Protein AF-A0A2W5B251-F1 (afdb_monomer)

Solvent-accessible surface area (backbone atoms only — not comparable to full-atom values): 4266 Å² total; per-residue (Å²): 112,77,40,74,53,70,44,81,37,56,66,98,67,72,62,78,40,79,81,38,96,87,25,32,66,65,78,61,68,53,77,46,71,54,74,45,57,45,93,46,50,67,63,51,50,54,54,51,34,50,49,50,51,68,75,40,49,92,77,52,57,90,94,61,81,96,100

Nearest PDB structures (foldseek):
  3csy-assembly1_J  TM=3.409E-01  e=4.415E+00  Ebola virus - Mayinga, Zaire, 1976
  8f87-assembly1_B-3  TM=3.119E-01  e=3.868E+00  Ebola virus - Mayinga, Zaire, 1976
  7jpi-assembly1_B  TM=2.955E-01  e=3.868E+00  Ebola virus - Mayinga, Zaire, 1976
  7jph-assembly1_B  TM=2.886E-01  e=5.040E+00  Ebola virus - Mayinga, Zaire, 1976

Radius of gyration: 17.45 Å; Cα contacts (8 Å, |Δi|>4): 65; chains: 1; bounding box: 38×32×33 Å

InterPro domains:
  IPR024524 Protein of unknown function DUF3800 [PF12686] (3-59)

Foldseek 3Di:
DKDWDKDWDDDPDAADDCPPPPRNDDPDTDIDTDMDDPVCPVVVVVVVQVVCCVVCVVVADPPDRPD

pLDDT: mean 88.61, std 7.4, range [67.12, 97.56]

Sequence (67 aa):
MLLAYIDEIGQTGAFIHPSHKRFSDSPAFGYGGFVIPEGRAREFGAFFAHLKKSFFEQEIPDGYNPG

Mean predicted aligned error: 6.56 Å

Secondary structure (DSSP, 8-state):
-EEEEEEEES-SS----TT-TTS-S----EEEEEEEEGGGHHHHHHHHHHHHHHHSTTTSPTT----

Organism: NCBI:txid43771

Structure (mmCIF, N/CA/C/O backbone):
data_AF-A0A2W5B251-F1
#
_entry.id   AF-A0A2W5B251-F1
#
loop_
_atom_site.group_PDB
_atom_site.id
_atom_site.type_symbol
_atom_site.label_atom_id
_atom_site.label_alt_id
_atom_site.label_comp_id
_atom_site.label_asym_id
_atom_site.label_entity_id
_atom_site.label_seq_id
_atom_site.pdbx_PDB_ins_code
_atom_site.Cartn_x
_atom_site.Cartn_y
_atom_site.Cartn_z
_atom_site.occupancy
_atom_site.B_iso_or_equiv
_atom_site.auth_seq_id
_atom_site.auth_comp_id
_atom_site.auth_asym_id
_atom_site.auth_atom_id
_atom_site.pdbx_PDB_model_num
ATOM 1 N N . MET A 1 1 ? -11.653 -9.241 13.197 1.00 87.75 1 MET A N 1
ATOM 2 C CA . MET A 1 1 ? -10.772 -9.853 12.180 1.00 87.75 1 MET A CA 1
ATOM 3 C C . MET A 1 1 ? -9.621 -8.892 11.881 1.00 87.75 1 MET A C 1
ATOM 5 O O . MET A 1 1 ? -9.691 -7.736 12.301 1.00 87.75 1 MET A O 1
ATOM 9 N N . LEU A 1 2 ? -8.552 -9.352 11.231 1.00 92.69 2 LEU A N 1
ATOM 10 C CA . LEU A 1 2 ? -7.483 -8.484 10.724 1.00 92.69 2 LEU A CA 1
ATOM 11 C C . LEU A 1 2 ? -7.673 -8.283 9.222 1.00 92.69 2 LEU A C 1
ATOM 13 O O . LEU A 1 2 ? -8.091 -9.213 8.537 1.00 92.69 2 LEU A O 1
ATOM 17 N N . LEU A 1 3 ? -7.3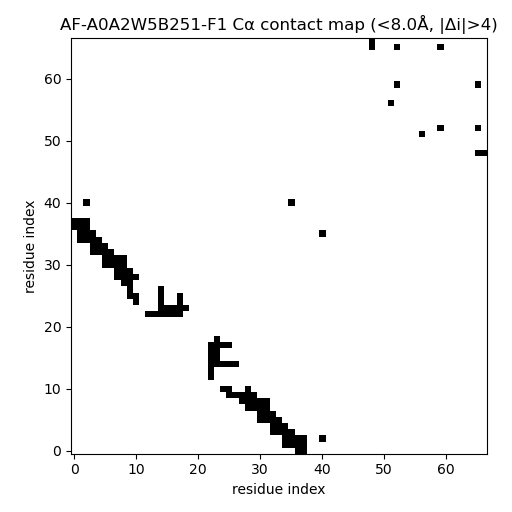66 -7.085 8.732 1.00 93.56 3 LEU A N 1
ATOM 18 C CA . LEU A 1 3 ? -7.418 -6.747 7.316 1.00 93.56 3 LEU A CA 1
ATOM 19 C C . LEU A 1 3 ? -6.012 -6.387 6.834 1.00 93.56 3 LEU A C 1
ATOM 21 O O . LEU A 1 3 ? -5.333 -5.562 7.449 1.00 93.56 3 LEU A O 1
ATOM 25 N N . ALA A 1 4 ? -5.572 -7.042 5.765 1.00 93.88 4 ALA A N 1
ATOM 26 C CA . ALA A 1 4 ? -4.260 -6.843 5.166 1.00 93.88 4 ALA A CA 1
ATOM 27 C C . ALA A 1 4 ? -4.396 -6.019 3.881 1.00 93.88 4 ALA A C 1
ATOM 29 O O . ALA A 1 4 ? -5.151 -6.396 2.986 1.00 93.88 4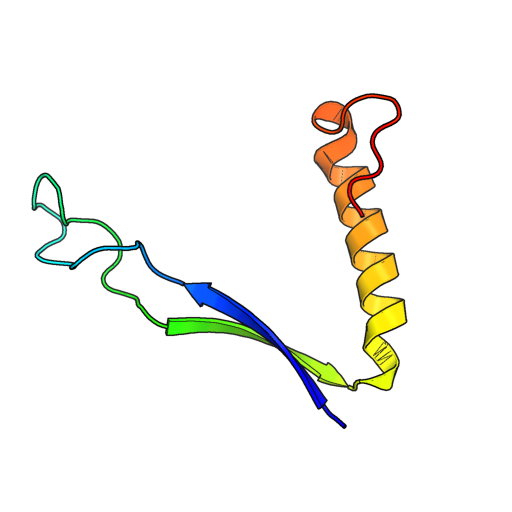 ALA A O 1
ATOM 30 N N . TYR A 1 5 ? -3.653 -4.917 3.796 1.00 90.25 5 TYR A N 1
ATOM 31 C CA . TYR A 1 5 ? -3.446 -4.158 2.566 1.00 90.25 5 TYR A CA 1
ATOM 32 C C . TYR A 1 5 ? -2.087 -4.562 2.024 1.00 90.25 5 TYR A C 1
ATOM 34 O O . TYR A 1 5 ? -1.071 -4.207 2.617 1.00 90.25 5 TYR A O 1
ATOM 42 N N . ILE A 1 6 ? -2.076 -5.343 0.950 1.00 92.12 6 ILE A N 1
ATOM 43 C CA . ILE A 1 6 ? -0.864 -5.864 0.324 1.00 92.12 6 ILE A CA 1
ATOM 44 C C . ILE A 1 6 ? -0.899 -5.561 -1.166 1.00 92.12 6 ILE A C 1
ATOM 46 O O . ILE A 1 6 ? -1.952 -5.669 -1.791 1.00 92.12 6 ILE A O 1
ATOM 50 N N . ASP A 1 7 ? 0.254 -5.196 -1.706 1.00 87.56 7 ASP A N 1
ATOM 51 C CA . ASP A 1 7 ? 0.481 -5.041 -3.136 1.00 87.56 7 ASP A CA 1
ATOM 52 C C . ASP A 1 7 ? 1.722 -5.833 -3.548 1.00 87.56 7 ASP A C 1
ATOM 54 O O . ASP A 1 7 ? 2.589 -6.146 -2.720 1.00 87.56 7 ASP A O 1
ATOM 58 N N . GLU A 1 8 ? 1.795 -6.188 -4.822 1.00 85.69 8 GLU A N 1
ATOM 59 C CA . GLU A 1 8 ? 2.962 -6.841 -5.393 1.00 85.69 8 GLU A CA 1
ATOM 60 C C . GLU A 1 8 ? 4.125 -5.850 -5.460 1.00 85.69 8 GLU A C 1
ATOM 62 O O . GLU A 1 8 ? 4.025 -4.752 -6.003 1.00 85.69 8 GLU A O 1
ATOM 67 N N . ILE A 1 9 ? 5.260 -6.251 -4.894 1.00 81.00 9 ILE A N 1
ATOM 68 C CA . ILE A 1 9 ? 6.518 -5.518 -4.986 1.00 81.00 9 ILE A CA 1
ATOM 69 C C . ILE A 1 9 ? 7.475 -6.29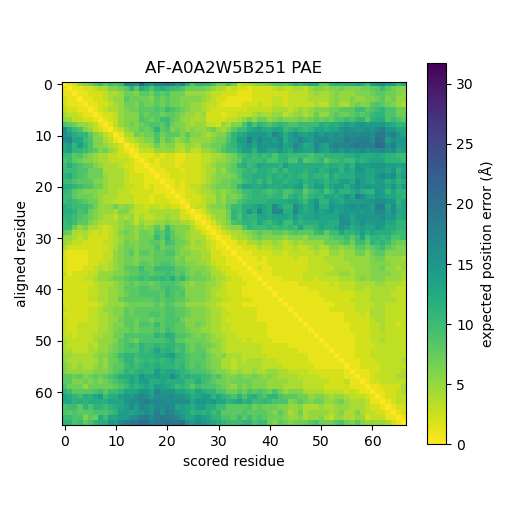5 -5.882 1.00 81.00 9 ILE A C 1
ATOM 71 O O . ILE A 1 9 ? 7.783 -7.458 -5.630 1.00 81.00 9 ILE A O 1
ATOM 75 N N . GLY A 1 10 ? 7.944 -5.628 -6.933 1.00 74.19 10 GLY A N 1
ATOM 76 C CA . GLY A 1 10 ? 8.847 -6.187 -7.936 1.00 74.19 10 GLY A CA 1
ATOM 77 C C . GLY A 1 10 ? 8.460 -5.733 -9.341 1.00 74.19 10 GLY A C 1
ATOM 78 O O . GLY A 1 10 ? 7.304 -5.407 -9.603 1.00 74.19 10 GLY A O 1
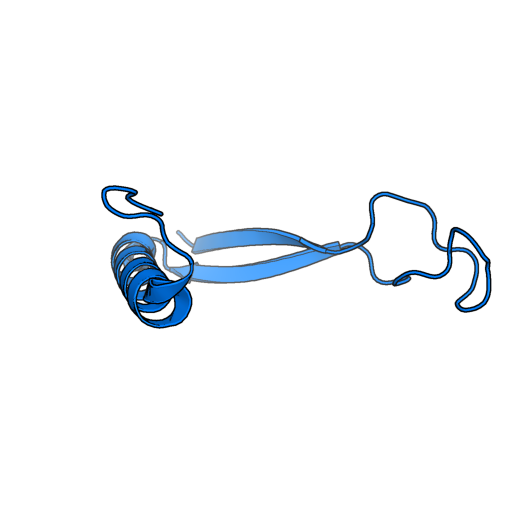ATOM 79 N N . GLN A 1 11 ? 9.424 -5.688 -10.261 1.00 70.50 11 GLN A N 1
ATOM 80 C CA . GLN A 1 11 ? 9.085 -5.509 -11.671 1.00 70.50 11 GLN A CA 1
ATOM 81 C C . GLN A 1 11 ? 8.466 -6.787 -12.236 1.00 70.50 11 GLN A C 1
ATOM 83 O O . GLN A 1 11 ? 8.857 -7.899 -11.884 1.00 70.50 11 GLN A O 1
ATOM 88 N N . THR A 1 12 ? 7.542 -6.625 -13.180 1.00 67.56 12 THR A N 1
ATOM 89 C CA . THR A 1 12 ? 6.987 -7.719 -13.980 1.00 67.56 12 THR A CA 1
ATOM 90 C C . THR A 1 12 ? 8.055 -8.217 -14.966 1.00 67.56 12 THR A C 1
ATOM 92 O O . THR A 1 12 ? 8.076 -7.854 -16.140 1.00 67.56 12 THR A O 1
ATOM 95 N N . GLY A 1 13 ? 9.010 -9.015 -14.484 1.00 72.44 13 GLY A N 1
ATOM 96 C CA . GLY A 1 13 ? 10.106 -9.540 -15.298 1.00 72.44 13 GLY A CA 1
ATOM 97 C C . GLY A 1 13 ? 11.171 -10.277 -14.490 1.00 72.44 13 GLY A C 1
ATOM 98 O O . GLY A 1 13 ? 11.272 -10.132 -13.277 1.00 72.44 13 GLY A O 1
ATOM 99 N N . ALA A 1 14 ? 11.979 -11.092 -15.171 1.00 81.25 14 ALA A N 1
ATOM 100 C CA . ALA A 1 14 ? 13.098 -11.775 -14.532 1.00 81.25 14 ALA A CA 1
ATOM 101 C C . ALA A 1 14 ? 14.193 -10.773 -14.141 1.00 81.25 14 ALA A C 1
ATOM 103 O O . ALA A 1 14 ? 14.547 -9.898 -14.930 1.00 81.25 14 ALA A O 1
ATOM 104 N N . PHE A 1 15 ? 14.780 -10.950 -12.960 1.00 86.88 15 PHE A N 1
ATOM 105 C CA . PHE A 1 15 ? 16.043 -10.314 -12.601 1.00 86.88 15 PHE A CA 1
AT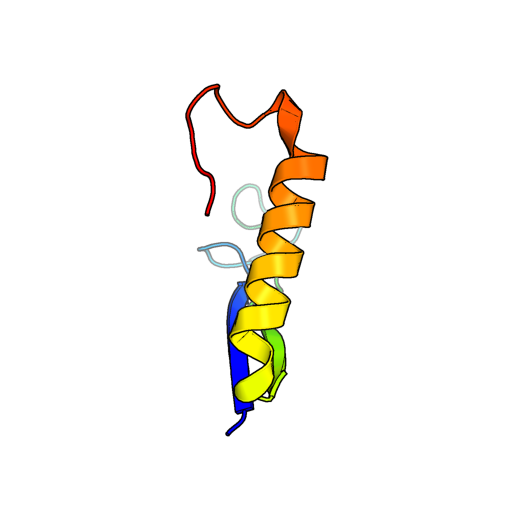OM 106 C C . PHE A 1 15 ? 17.214 -11.197 -13.047 1.00 86.88 15 PHE A C 1
ATOM 108 O O . PHE A 1 15 ? 17.214 -12.398 -12.776 1.00 86.88 15 PHE A O 1
ATOM 115 N N . ILE A 1 16 ? 18.216 -10.611 -13.712 1.00 89.81 16 ILE A N 1
ATOM 116 C CA . ILE A 1 16 ? 19.439 -11.323 -14.121 1.00 89.81 16 ILE A CA 1
ATOM 117 C C . ILE A 1 16 ? 20.654 -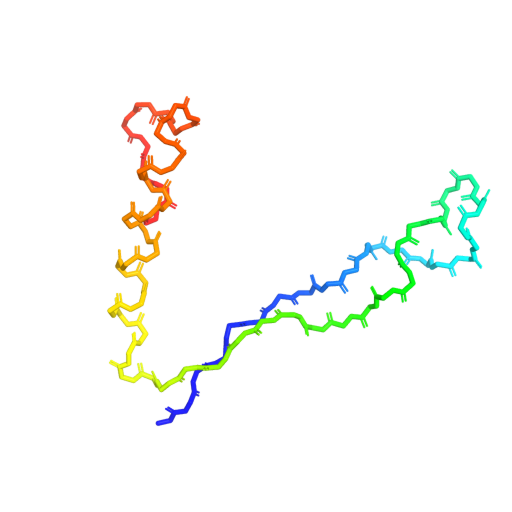10.799 -13.356 1.00 89.81 16 ILE A C 1
ATOM 119 O O . ILE A 1 16 ? 21.361 -11.570 -12.712 1.00 89.81 16 ILE A O 1
ATOM 123 N N . HIS A 1 17 ? 20.932 -9.499 -13.460 1.00 91.31 17 HIS A N 1
ATOM 124 C CA . HIS A 1 17 ? 22.081 -8.859 -12.818 1.00 91.31 17 HIS A CA 1
ATOM 125 C C . HIS A 1 17 ? 21.907 -7.332 -12.846 1.00 91.31 17 HIS A C 1
ATOM 127 O O . HIS A 1 17 ? 21.409 -6.832 -13.857 1.00 91.31 17 HIS A O 1
ATOM 133 N N . PRO A 1 18 ? 22.401 -6.555 -11.859 1.00 89.19 18 PRO A N 1
ATOM 134 C CA . PRO A 1 18 ? 22.227 -5.094 -11.822 1.00 89.19 18 PRO A CA 1
ATOM 135 C C . PRO A 1 18 ? 22.816 -4.321 -13.015 1.00 89.19 18 PRO A C 1
ATOM 137 O O . PRO A 1 18 ? 22.519 -3.148 -13.199 1.00 89.19 18 PRO A O 1
ATOM 140 N N . SER A 1 19 ? 23.659 -4.951 -13.838 1.00 94.12 19 SER A N 1
ATOM 141 C CA . SER A 1 19 ? 24.215 -4.357 -15.067 1.00 94.12 19 SER A CA 1
ATOM 142 C C . SER A 1 19 ? 23.584 -4.881 -16.365 1.00 94.12 19 SER A C 1
ATOM 144 O O . SER A 1 19 ? 23.982 -4.470 -17.456 1.00 94.12 19 SER A O 1
ATOM 146 N N . HIS A 1 20 ? 22.620 -5.805 -16.290 1.00 93.06 20 HIS A N 1
ATOM 147 C CA . HIS A 1 20 ? 21.986 -6.382 -17.473 1.00 93.06 20 HIS A CA 1
ATOM 148 C C . HIS A 1 20 ? 21.045 -5.376 -18.150 1.00 93.06 20 HIS A C 1
ATOM 150 O O . HIS A 1 20 ? 20.026 -5.013 -17.582 1.00 93.06 20 HIS A O 1
ATOM 156 N N . LYS A 1 21 ? 21.298 -5.015 -19.415 1.00 90.50 21 LYS A N 1
ATOM 157 C CA . LYS A 1 21 ? 20.610 -3.914 -20.131 1.00 90.50 21 LYS A CA 1
ATOM 158 C C . LYS A 1 21 ? 19.073 -3.873 -20.063 1.00 90.50 21 LYS A C 1
ATOM 160 O O . LYS A 1 21 ? 18.505 -2.809 -20.263 1.00 90.50 21 LYS A O 1
ATOM 165 N N . ARG A 1 22 ? 18.406 -5.016 -19.873 1.00 87.12 22 ARG A N 1
ATOM 166 C CA . ARG A 1 22 ? 16.934 -5.127 -19.822 1.00 87.12 22 ARG A CA 1
ATOM 167 C C . ARG A 1 22 ? 16.383 -5.708 -18.514 1.00 87.12 22 ARG A C 1
ATOM 169 O O . ARG A 1 22 ? 15.196 -5.598 -18.263 1.00 87.12 22 ARG A O 1
ATOM 176 N N . PHE A 1 23 ? 17.223 -6.362 -17.717 1.00 87.75 23 PHE A N 1
ATOM 177 C CA . PHE A 1 23 ? 16.794 -7.209 -16.592 1.00 87.75 23 PHE A CA 1
ATOM 178 C C . PHE A 1 23 ? 17.669 -6.919 -15.366 1.00 87.75 23 PHE A C 1
ATOM 180 O O . PHE A 1 23 ? 18.235 -7.823 -14.747 1.00 87.75 23 PHE A O 1
ATOM 187 N N . SER A 1 24 ? 17.852 -5.625 -15.104 1.00 88.00 24 SER A N 1
ATOM 188 C CA . SER A 1 24 ? 18.714 -5.061 -14.059 1.00 88.00 24 SER A CA 1
ATOM 189 C C . SER A 1 24 ? 17.953 -4.348 -12.953 1.00 88.00 24 SER A C 1
ATOM 191 O O . SER A 1 24 ? 18.567 -3.644 -12.156 1.00 88.00 24 SER A O 1
ATOM 193 N N . ASP A 1 25 ? 16.632 -4.483 -12.938 1.00 84.00 25 ASP A N 1
ATOM 194 C CA . ASP A 1 25 ? 15.785 -3.887 -11.914 1.00 84.00 25 ASP A CA 1
ATOM 195 C C . ASP A 1 25 ? 15.959 -4.593 -10.558 1.00 84.00 25 ASP A C 1
ATOM 197 O O . ASP A 1 25 ? 16.954 -5.275 -10.310 1.00 84.00 25 ASP A O 1
ATOM 201 N N . SER A 1 26 ? 15.031 -4.404 -9.627 1.00 81.75 26 SER A N 1
ATOM 202 C CA . SER A 1 26 ? 15.139 -5.008 -8.299 1.00 81.75 26 SER A CA 1
ATOM 203 C C . SER A 1 26 ? 15.061 -6.548 -8.340 1.00 81.75 26 SER A C 1
ATOM 205 O O . SER A 1 26 ? 14.121 -7.087 -8.928 1.00 81.75 26 SER A O 1
ATOM 207 N N . PRO A 1 27 ? 15.971 -7.275 -7.65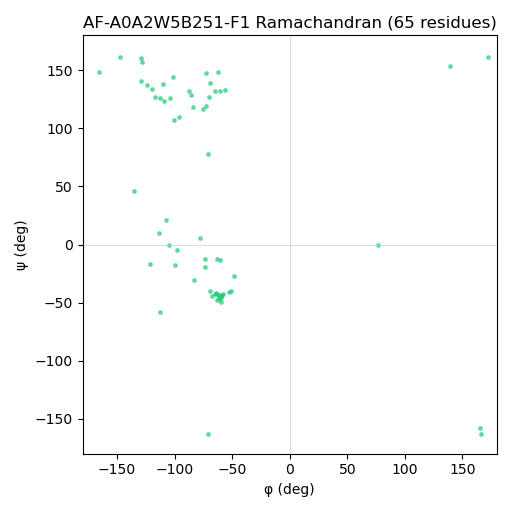6 1.00 80.69 27 PRO A N 1
ATOM 208 C CA . PRO A 1 27 ? 15.810 -8.708 -7.404 1.00 80.69 27 PRO A CA 1
ATOM 209 C C . PRO A 1 27 ? 14.741 -9.007 -6.345 1.00 80.69 27 PRO A C 1
ATOM 211 O O . PRO A 1 27 ? 14.389 -10.168 -6.145 1.00 80.69 27 PRO A O 1
ATOM 214 N N . ALA A 1 28 ? 14.271 -7.991 -5.613 1.00 78.19 28 ALA A N 1
ATOM 215 C CA . ALA A 1 28 ? 13.261 -8.173 -4.584 1.00 78.19 28 ALA A CA 1
ATOM 216 C C . ALA A 1 28 ? 11.890 -8.373 -5.239 1.00 78.19 28 ALA A C 1
ATOM 218 O O . ALA A 1 28 ? 11.380 -7.472 -5.905 1.00 78.19 28 ALA A O 1
ATOM 219 N N . PHE A 1 29 ? 11.314 -9.553 -5.017 1.00 75.62 29 PHE A N 1
ATOM 220 C CA . PHE A 1 29 ? 9.964 -9.920 -5.426 1.00 75.62 29 PHE A CA 1
ATOM 221 C C . PHE A 1 29 ? 9.169 -10.369 -4.196 1.00 75.62 29 PHE A C 1
ATOM 223 O O . PHE A 1 29 ? 9.701 -11.101 -3.357 1.00 75.62 29 PHE A O 1
ATOM 230 N N . GLY A 1 30 ? 7.914 -9.946 -4.062 1.00 79.75 30 GLY A N 1
ATOM 231 C CA . GLY A 1 30 ? 7.062 -10.360 -2.948 1.00 79.75 30 GLY A CA 1
ATOM 232 C C . GLY A 1 30 ? 5.814 -9.503 -2.781 1.00 79.75 30 GLY A C 1
ATOM 233 O O . GLY A 1 30 ? 5.383 -8.832 -3.711 1.00 79.75 30 GLY A O 1
ATOM 234 N N . TYR A 1 31 ? 5.257 -9.514 -1.570 1.00 85.31 31 TYR A N 1
ATOM 235 C CA . TYR A 1 31 ? 4.125 -8.670 -1.192 1.00 85.31 31 TYR A CA 1
ATOM 236 C C . TYR A 1 31 ? 4.564 -7.638 -0.155 1.00 85.31 31 TYR A C 1
ATOM 238 O O . TYR A 1 31 ? 5.134 -7.992 0.879 1.00 85.31 31 TYR A O 1
ATOM 246 N N . GLY A 1 32 ? 4.307 -6.365 -0.439 1.00 86.88 32 GLY A N 1
ATOM 247 C CA . GLY A 1 32 ? 4.585 -5.239 0.444 1.00 86.88 32 GLY A CA 1
ATOM 248 C C . GLY A 1 32 ? 3.283 -4.647 0.958 1.00 86.88 32 GLY A C 1
ATOM 249 O O . GLY A 1 32 ? 2.321 -4.515 0.207 1.00 86.88 32 GLY A O 1
ATOM 250 N N . GLY A 1 33 ? 3.225 -4.304 2.243 1.00 90.25 33 GLY A N 1
ATOM 251 C CA . GLY A 1 33 ? 1.986 -3.801 2.813 1.00 90.25 33 GLY A CA 1
ATOM 252 C C . GLY A 1 33 ? 1.958 -3.764 4.330 1.00 90.25 33 GLY A C 1
ATOM 253 O O . GLY A 1 33 ? 2.991 -3.830 4.995 1.00 90.25 33 GLY A O 1
ATOM 254 N N . PHE A 1 34 ? 0.753 -3.652 4.879 1.00 93.19 34 PHE A N 1
ATOM 255 C CA . PHE A 1 34 ? 0.519 -3.571 6.317 1.00 93.19 34 PHE A CA 1
ATOM 256 C C . PHE A 1 34 ? -0.805 -4.236 6.706 1.00 93.19 34 PHE A C 1
ATOM 258 O O . PHE A 1 34 ? -1.698 -4.452 5.886 1.00 93.19 34 PHE A O 1
ATOM 265 N N . VAL A 1 35 ? -0.928 -4.567 7.990 1.00 95.31 35 VAL A N 1
ATOM 266 C CA . VAL A 1 35 ? -2.109 -5.221 8.563 1.00 95.31 35 VAL A CA 1
ATOM 267 C C . VAL A 1 35 ? -2.697 -4.324 9.640 1.00 95.31 35 VAL A C 1
ATOM 269 O O . VAL A 1 35 ? -1.968 -3.819 10.492 1.00 95.31 35 VAL A O 1
ATOM 272 N N . ILE A 1 36 ? -4.017 -4.148 9.625 1.00 96.12 36 ILE A N 1
ATOM 273 C CA . ILE A 1 36 ? -4.744 -3.381 10.640 1.00 96.12 36 ILE A CA 1
ATOM 274 C C . ILE A 1 36 ? -5.924 -4.176 11.210 1.00 96.12 36 ILE A C 1
ATOM 276 O O . ILE A 1 36 ? -6.417 -5.114 10.576 1.00 96.12 36 ILE A O 1
ATOM 280 N N . PRO A 1 37 ? -6.440 -3.797 12.391 1.00 97.56 37 PRO A N 1
ATOM 281 C CA . PRO A 1 37 ? -7.738 -4.272 12.847 1.00 97.56 37 PRO A CA 1
ATOM 282 C C . PRO A 1 37 ? -8.841 -3.855 11.867 1.00 97.56 37 PRO A C 1
ATOM 284 O O . PRO A 1 37 ? -8.941 -2.683 11.511 1.00 97.56 37 PRO A O 1
ATOM 287 N N . GLU A 1 38 ? -9.712 -4.789 11.486 1.00 95.94 38 GLU A N 1
ATOM 288 C CA . GLU A 1 38 ? -10.798 -4.548 10.521 1.00 95.94 38 GLU A CA 1
ATOM 289 C C . GLU A 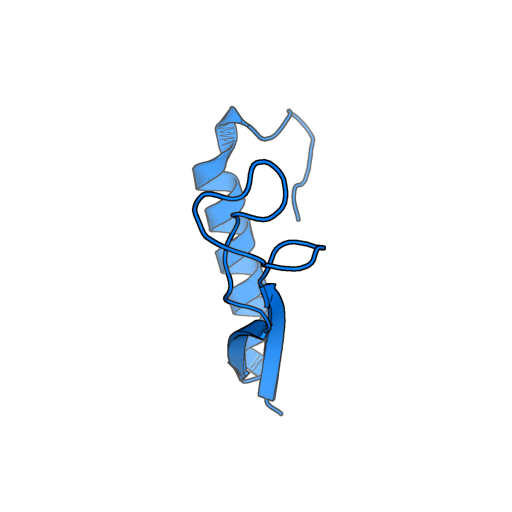1 38 ? -11.675 -3.339 10.893 1.00 95.94 38 GLU A C 1
ATOM 291 O O . GLU A 1 38 ? -11.989 -2.509 10.043 1.00 95.94 38 GLU A O 1
ATOM 296 N N . GLY A 1 39 ? -11.999 -3.171 12.181 1.00 97.19 39 GLY A N 1
ATOM 297 C CA . GLY A 1 39 ? -12.816 -2.051 12.666 1.00 97.19 39 GLY A CA 1
ATOM 298 C C . GLY A 1 39 ? -12.193 -0.663 12.459 1.00 97.19 39 GLY A C 1
ATOM 299 O O . GLY A 1 39 ? -12.885 0.340 12.608 1.00 97.19 39 GLY A O 1
ATOM 300 N N . ARG A 1 40 ? -10.905 -0.586 12.102 1.00 96.50 40 ARG A N 1
ATOM 301 C CA . ARG A 1 40 ? -10.185 0.664 11.808 1.00 96.50 40 ARG A CA 1
ATOM 302 C C . ARG A 1 40 ? -10.083 0.970 10.314 1.00 96.50 40 ARG A C 1
ATOM 304 O O . ARG A 1 40 ? -9.624 2.052 9.962 1.00 96.50 40 ARG A O 1
ATOM 311 N N . ALA A 1 41 ? -10.542 0.077 9.434 1.00 94.50 41 ALA A N 1
ATOM 312 C CA . ALA A 1 41 ? -10.392 0.234 7.986 1.00 94.50 41 ALA A CA 1
ATOM 313 C C . ALA A 1 41 ? -11.027 1.524 7.449 1.00 94.50 41 ALA A C 1
ATOM 315 O O . ALA A 1 41 ? -10.416 2.233 6.652 1.00 94.50 41 ALA A O 1
ATOM 316 N N . ARG A 1 42 ? -12.227 1.876 7.928 1.00 94.31 42 ARG A N 1
ATOM 317 C CA . ARG A 1 42 ? -12.928 3.090 7.484 1.00 94.31 42 ARG A CA 1
ATOM 318 C C . ARG A 1 42 ? -12.226 4.373 7.929 1.00 94.31 42 ARG A C 1
ATOM 320 O O . ARG A 1 42 ? -12.102 5.301 7.138 1.00 94.31 42 ARG A O 1
ATOM 327 N N . GLU A 1 43 ? -11.782 4.420 9.183 1.00 96.62 43 GLU A N 1
ATOM 328 C CA . GLU A 1 43 ? -11.057 5.567 9.745 1.00 96.62 43 GLU A CA 1
ATOM 329 C C . GLU A 1 43 ? -9.734 5.782 9.003 1.00 96.62 43 GLU A C 1
ATOM 331 O O . GLU A 1 43 ? -9.448 6.888 8.549 1.00 96.62 43 GLU A O 1
ATOM 336 N N . PHE A 1 44 ? -8.976 4.702 8.803 1.00 94.88 44 PHE A N 1
ATOM 337 C CA . PHE A 1 44 ? -7.721 4.742 8.065 1.00 94.88 44 PHE A CA 1
ATOM 338 C C . PHE A 1 44 ? -7.918 5.185 6.608 1.00 94.88 44 PHE A C 1
ATOM 340 O O . PHE A 1 44 ? -7.187 6.048 6.128 1.00 94.88 44 PHE A O 1
ATOM 347 N N . GLY A 1 45 ? -8.930 4.650 5.916 1.00 92.50 45 GLY A N 1
ATOM 348 C CA . GLY A 1 45 ? -9.242 5.042 4.540 1.00 92.50 45 GLY A CA 1
ATOM 349 C C . GLY A 1 45 ? -9.573 6.530 4.411 1.00 92.50 45 GLY A C 1
ATOM 350 O O . GLY A 1 45 ? -9.035 7.201 3.535 1.00 92.50 45 GLY A O 1
ATOM 351 N N . ALA A 1 46 ? -10.390 7.072 5.321 1.00 94.81 46 ALA A N 1
ATOM 352 C CA . ALA A 1 46 ? -10.721 8.497 5.337 1.00 94.81 46 ALA A CA 1
ATOM 353 C C . ALA A 1 46 ? -9.489 9.380 5.602 1.00 94.81 46 ALA A C 1
ATOM 355 O O . ALA A 1 46 ? -9.300 10.401 4.940 1.00 94.81 46 ALA A O 1
ATOM 356 N N . PHE A 1 47 ? -8.630 8.970 6.539 1.00 95.25 47 PHE A N 1
ATOM 357 C CA . PHE A 1 47 ? -7.369 9.653 6.820 1.00 95.25 47 PHE A CA 1
ATOM 358 C C . PHE A 1 47 ? -6.439 9.659 5.599 1.00 95.25 47 PHE A C 1
ATOM 360 O O . PHE A 1 47 ? -5.923 10.709 5.219 1.00 95.25 47 PHE A O 1
ATOM 367 N N . PHE A 1 48 ? -6.268 8.511 4.943 1.00 93.25 48 PHE A N 1
ATOM 368 C CA . PHE A 1 48 ? -5.419 8.396 3.760 1.00 93.25 48 PHE A CA 1
ATOM 369 C C . PHE A 1 48 ? -5.957 9.210 2.575 1.00 93.25 48 PHE A C 1
ATOM 371 O O . PHE A 1 48 ? -5.187 9.912 1.923 1.00 93.25 48 PHE A O 1
ATOM 378 N N . ALA A 1 49 ? -7.271 9.183 2.329 1.00 93.06 49 ALA A N 1
ATOM 379 C CA . ALA A 1 49 ? -7.916 9.995 1.297 1.00 93.06 49 ALA A CA 1
ATOM 380 C C . ALA A 1 49 ? -7.691 11.498 1.528 1.00 93.06 49 ALA A C 1
ATOM 382 O O . ALA A 1 49 ? -7.333 12.230 0.602 1.00 93.06 49 ALA A O 1
ATOM 383 N N . HIS A 1 50 ? -7.819 11.953 2.781 1.00 94.38 50 HIS A N 1
ATOM 384 C CA . HIS A 1 50 ? -7.513 13.332 3.152 1.00 94.38 50 HIS A CA 1
ATOM 385 C C . HIS A 1 50 ? -6.051 13.692 2.854 1.00 94.38 50 HIS A C 1
ATOM 387 O O . HIS A 1 50 ? -5.800 14.701 2.199 1.00 94.38 50 HIS A O 1
ATOM 393 N N . LEU A 1 51 ? -5.092 12.860 3.276 1.00 95.12 51 LEU A N 1
ATOM 394 C CA . LEU A 1 51 ? -3.673 13.099 2.998 1.00 95.12 51 LEU A CA 1
ATOM 395 C C . LEU A 1 51 ? -3.370 13.120 1.499 1.00 95.12 51 LEU A C 1
ATOM 397 O O . LEU A 1 51 ? -2.652 14.002 1.037 1.00 95.12 51 LEU A O 1
ATOM 401 N N . LYS A 1 52 ? -3.939 12.183 0.732 1.00 92.88 52 LYS A N 1
ATOM 402 C CA . LYS A 1 52 ? -3.759 12.113 -0.721 1.00 92.88 52 LYS A CA 1
ATOM 403 C C . LYS A 1 52 ? -4.253 13.394 -1.390 1.00 92.88 52 LYS A C 1
ATOM 405 O O . LYS A 1 52 ? -3.539 13.963 -2.206 1.00 92.88 52 LYS A O 1
ATOM 410 N N . LYS A 1 53 ? -5.436 13.883 -1.012 1.00 91.94 53 LYS A N 1
ATOM 411 C CA . LYS A 1 53 ? -5.963 15.140 -1.551 1.00 91.94 53 LYS A CA 1
ATOM 412 C C . LYS A 1 53 ? -5.085 16.338 -1.184 1.00 91.94 53 LYS A C 1
ATOM 414 O O . LYS A 1 53 ? -4.827 17.166 -2.044 1.00 91.94 53 LYS A O 1
ATOM 419 N N . SER A 1 54 ? -4.619 16.408 0.062 1.00 93.25 54 SER A N 1
ATOM 420 C CA . SER A 1 54 ? -3.795 17.520 0.548 1.00 93.25 54 SER A CA 1
ATOM 421 C C . SER A 1 54 ? -2.399 17.549 -0.082 1.00 93.25 54 SER A C 1
ATOM 423 O O . SER A 1 54 ? -1.898 18.620 -0.402 1.00 93.25 54 SER A O 1
ATOM 425 N N . PHE A 1 55 ? -1.751 16.395 -0.263 1.00 95.75 55 PHE A N 1
ATOM 426 C CA . PHE A 1 55 ? -0.388 16.342 -0.802 1.00 95.75 55 PHE A CA 1
ATOM 427 C C . PHE A 1 55 ? -0.325 16.407 -2.325 1.00 95.75 55 PHE A C 1
ATOM 429 O O . PHE A 1 55 ? 0.637 16.950 -2.857 1.00 95.75 55 PHE A O 1
ATOM 436 N N . PHE A 1 56 ? -1.341 15.892 -3.018 1.00 94.25 56 PHE A N 1
ATOM 437 C CA . PHE A 1 56 ? -1.378 15.844 -4.481 1.00 94.25 56 PHE A CA 1
ATOM 438 C C . PHE A 1 56 ? -2.373 16.848 -5.074 1.00 94.25 56 PHE A C 1
ATOM 440 O O . PHE A 1 56 ? -2.811 16.677 -6.206 1.00 94.25 56 PHE A O 1
ATOM 447 N N . GLU A 1 57 ? -2.743 17.898 -4.333 1.00 91.56 57 GLU A N 1
ATOM 448 C CA . GLU A 1 57 ? -3.736 18.895 -4.764 1.00 91.56 57 GLU A CA 1
ATOM 449 C C . GLU A 1 57 ? -3.428 19.465 -6.157 1.00 91.56 57 GLU A C 1
ATOM 451 O O . GLU A 1 57 ? -4.326 19.600 -6.978 1.00 91.56 57 GLU A O 1
ATOM 456 N N . GLN A 1 58 ? -2.152 19.728 -6.450 1.00 93.50 58 GLN A N 1
ATOM 457 C CA . GLN A 1 58 ? -1.710 20.287 -7.733 1.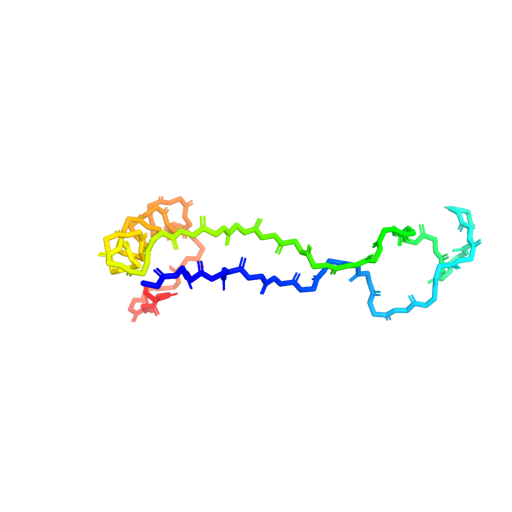00 93.50 58 GLN A CA 1
ATOM 458 C C . GLN A 1 58 ? -1.751 19.283 -8.897 1.00 93.50 58 GLN A C 1
ATOM 460 O O . GLN A 1 58 ? -1.724 19.685 -10.058 1.00 93.50 58 GLN A O 1
ATOM 465 N N . GLU A 1 59 ? -1.785 17.986 -8.596 1.00 93.94 59 GLU A N 1
ATOM 466 C CA . GLU A 1 59 ? -1.791 16.899 -9.581 1.00 93.94 59 GLU A CA 1
ATOM 467 C C . GLU A 1 59 ? -3.201 16.342 -9.817 1.00 93.94 59 GLU A C 1
ATOM 469 O O . GLU A 1 59 ? -3.447 15.665 -10.816 1.00 93.94 59 GLU A O 1
ATOM 474 N N . ILE A 1 60 ? -4.135 16.614 -8.901 1.00 90.00 60 ILE A N 1
ATOM 475 C CA . ILE A 1 60 ? -5.522 16.164 -8.982 1.00 90.00 60 ILE A CA 1
ATOM 476 C C . ILE A 1 60 ? -6.311 17.149 -9.860 1.00 90.00 60 ILE A C 1
ATOM 478 O O . ILE A 1 60 ? -6.439 18.315 -9.493 1.00 90.00 60 ILE A O 1
ATOM 482 N N . PRO A 1 61 ? -6.883 16.707 -10.997 1.00 91.94 61 PRO A N 1
ATOM 483 C CA . PRO A 1 61 ? -7.672 17.584 -11.855 1.00 91.94 61 PRO A CA 1
ATOM 484 C C . PRO A 1 61 ? -8.919 18.132 -11.153 1.00 91.94 61 PRO A C 1
ATOM 486 O O . PRO A 1 61 ? -9.559 17.436 -10.358 1.00 91.94 61 PRO A O 1
ATOM 489 N N . ASP A 1 62 ? -9.322 19.348 -11.516 1.00 87.38 62 ASP A N 1
ATOM 490 C CA . ASP A 1 62 ? -10.543 19.960 -10.992 1.00 87.38 62 ASP A CA 1
ATOM 491 C C . ASP A 1 62 ? -11.776 19.080 -11.246 1.00 87.38 62 ASP A C 1
ATOM 493 O O . ASP A 1 62 ? -12.007 18.574 -12.346 1.00 87.38 62 ASP A O 1
ATOM 497 N N . GLY A 1 63 ? -12.587 18.891 -10.202 1.00 85.50 63 GLY A N 1
ATOM 498 C CA . GLY A 1 63 ? -13.783 18.046 -10.249 1.00 85.50 63 GLY A CA 1
ATOM 499 C C . GLY A 1 63 ? -13.512 16.536 -10.206 1.00 85.50 63 GLY A C 1
ATOM 500 O O . GLY A 1 63 ? -14.468 15.759 -10.184 1.00 85.50 63 GLY A O 1
ATOM 501 N N . TYR A 1 64 ? -12.250 16.099 -10.147 1.00 87.94 64 TYR A N 1
ATOM 502 C CA . TYR A 1 64 ? -11.896 14.692 -9.979 1.00 87.94 64 TYR A CA 1
ATOM 503 C C . TYR A 1 64 ? -11.871 14.301 -8.495 1.00 87.94 64 TYR A C 1
ATOM 505 O O . TYR A 1 64 ? -11.212 14.942 -7.676 1.00 87.94 64 TYR A O 1
ATOM 513 N N . ASN A 1 65 ? -12.575 13.223 -8.137 1.00 82.25 65 ASN A N 1
ATOM 514 C CA . ASN A 1 65 ? -12.467 12.613 -6.814 1.00 82.25 65 ASN A CA 1
ATOM 515 C C . ASN A 1 65 ? -11.476 11.432 -6.879 1.00 82.25 65 ASN A C 1
ATOM 517 O O . ASN A 1 65 ? -11.811 10.411 -7.482 1.00 82.25 65 ASN A O 1
ATOM 521 N N . PRO A 1 66 ? -10.278 11.539 -6.274 1.00 76.50 66 PRO A N 1
ATOM 522 C CA . PRO A 1 66 ? -9.246 10.504 -6.340 1.00 76.50 66 PRO A CA 1
ATOM 523 C C . PRO A 1 66 ? -9.488 9.297 -5.414 1.00 76.50 66 PRO A C 1
ATOM 525 O O . PRO A 1 66 ? -8.595 8.438 -5.333 1.00 76.50 66 PRO A O 1
ATOM 528 N N . GLY A 1 67 ? -10.640 9.244 -4.731 1.00 67.12 67 GLY A N 1
ATOM 529 C CA . GLY A 1 67 ? -11.023 8.202 -3.772 1.00 67.12 67 GLY A CA 1
ATOM 530 C C . GLY A 1 67 ? -11.316 8.761 -2.392 1.00 67.12 67 GLY A C 1
ATOM 531 O O . GLY A 1 67 ? -10.452 9.508 -1.881 1.00 67.12 67 GLY A O 1
#